Protein AF-A0A7C4DA54-F1 (afdb_monomer)

Mean predicted aligned error: 4.01 Å

Solvent-accessible surface area (backbone atoms only — not comparable to full-atom values): 3457 Å² total; per-residue (Å²): 117,67,70,72,74,69,50,54,71,40,56,85,60,54,76,98,42,62,70,60,42,52,51,51,49,52,24,59,76,68,70,55,73,72,94,80,84,82,80,79,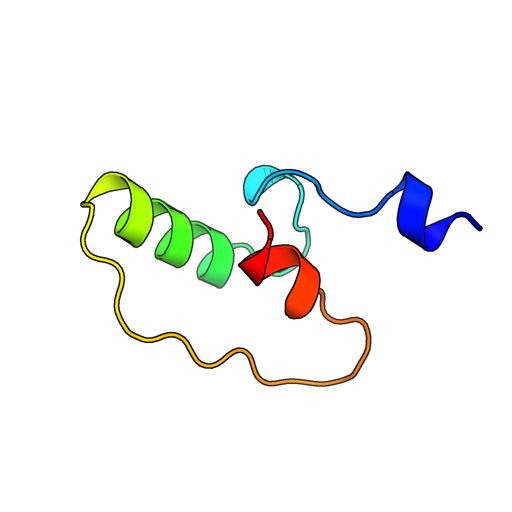68,89,92,73,49,56,72,46,62,75,72,63

pLDDT: mean 87.51, std 5.35, range [58.03, 93.81]

Foldseek 3Di:
DVCVVQQDQDLVSQPPCVVVSVVCVVCVVVVNDDDDDQDDDPPNCSVSNVND

Secondary structure (DSSP, 8-state):
-HHHHT--SSGGG--S-HHHHHHHHHHHHTT--PPP---SSTTSSHHHHHH-

Nearest PDB structures (foldseek):
  8umt-assembly1_C  TM=9.614E-01  e=4.658E-03  Homo sapiens
  8dqx-assembly1_C  TM=9.843E-01  e=7.755E-03  Saccharomyces cerevisiae
  6vvo-assembly1_C  TM=9.898E-01  e=1.211E-02  Homo sapiens
  7ste-assembly1_D  TM=8.966E-01  e=1.137E-02  Saccharomyces cerevisiae S288C

Radius of gyration: 11.46 Å; Cα contacts (8 Å, |Δi|>4): 25; chains: 1; bounding box: 33×18×23 Å

Sequence (52 aa):
MWTEKYRPRTLSEIVNQAEIVSRLRTFVEKKDMPHCLFSGPPGTGKTTAALC

Structure (mmCIF, N/CA/C/O backbone):
data_AF-A0A7C4DA54-F1
#
_entry.id   AF-A0A7C4DA54-F1
#
loop_
_atom_site.group_PDB
_atom_site.id
_atom_site.type_symbol
_atom_site.label_atom_id
_atom_site.label_alt_id
_atom_site.label_comp_id
_atom_site.label_asym_id
_atom_site.label_entity_id
_atom_site.label_seq_id
_atom_site.pdbx_PDB_ins_code
_atom_site.Cartn_x
_atom_site.Cartn_y
_atom_site.Cartn_z
_atom_site.occupancy
_atom_site.B_iso_or_equiv
_atom_site.auth_seq_id
_atom_site.auth_comp_id
_atom_site.auth_asym_id
_atom_site.auth_atom_id
_atom_site.pdbx_PDB_model_num
ATOM 1 N N . MET A 1 1 ? 21.494 -0.291 -4.467 1.00 58.03 1 MET A N 1
ATOM 2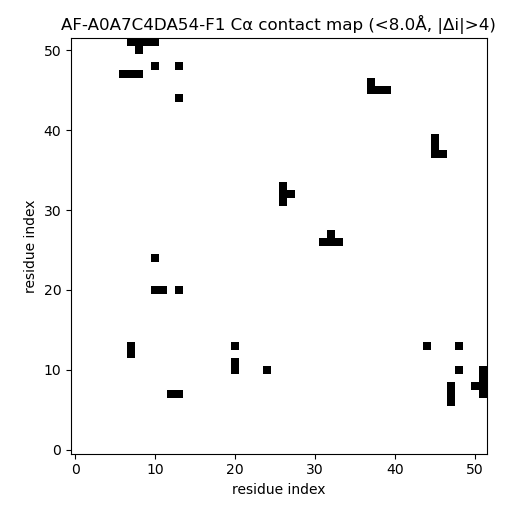 C CA . MET A 1 1 ? 20.247 -0.772 -5.102 1.00 58.03 1 MET A CA 1
ATOM 3 C C . MET A 1 1 ? 19.224 0.361 -5.046 1.00 58.03 1 MET A C 1
ATOM 5 O O . MET A 1 1 ? 18.871 0.775 -3.952 1.00 58.03 1 MET A O 1
ATOM 9 N N . TRP A 1 2 ? 18.841 0.954 -6.182 1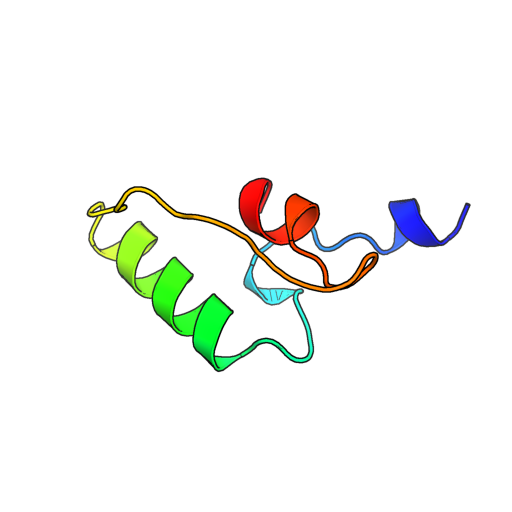.00 79.75 2 TRP A N 1
ATOM 10 C CA . TRP A 1 2 ? 17.998 2.167 -6.209 1.00 79.75 2 TRP A CA 1
ATOM 11 C C . TRP A 1 2 ? 16.555 1.886 -5.758 1.00 79.75 2 TRP A C 1
ATOM 13 O O . TRP A 1 2 ? 15.926 2.734 -5.137 1.00 79.75 2 TRP A O 1
ATOM 23 N N . THR A 1 3 ? 16.074 0.663 -5.974 1.00 77.62 3 THR A N 1
ATOM 24 C CA . THR A 1 3 ? 14.707 0.227 -5.664 1.00 77.62 3 THR A CA 1
ATOM 25 C C . THR A 1 3 ? 14.328 0.385 -4.190 1.00 77.62 3 THR A C 1
ATOM 27 O O . THR A 1 3 ? 13.238 0.859 -3.896 1.00 77.62 3 THR A O 1
ATOM 30 N N . GLU A 1 4 ? 15.230 0.061 -3.258 1.00 81.75 4 GLU A N 1
ATOM 31 C CA . GLU A 1 4 ? 14.987 0.261 -1.818 1.00 81.75 4 GLU A CA 1
ATOM 32 C C . GLU A 1 4 ? 15.131 1.726 -1.401 1.00 81.75 4 GLU A C 1
ATOM 34 O O . GLU A 1 4 ? 14.426 2.197 -0.513 1.00 81.75 4 GLU A O 1
ATOM 39 N N . LYS A 1 5 ? 16.022 2.473 -2.064 1.00 84.81 5 LYS A N 1
ATOM 40 C CA . LYS A 1 5 ? 16.253 3.892 -1.767 1.00 84.81 5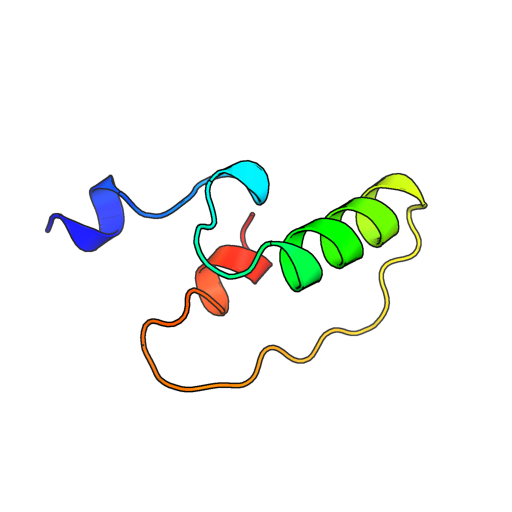 LYS A CA 1
ATOM 41 C C . LYS A 1 5 ? 15.018 4.748 -2.072 1.00 84.81 5 LYS A C 1
ATOM 43 O O . LYS A 1 5 ? 14.754 5.691 -1.337 1.00 84.81 5 LYS A O 1
ATOM 48 N N . TYR A 1 6 ? 14.287 4.413 -3.136 1.00 86.06 6 TYR A N 1
ATOM 49 C CA . TYR A 1 6 ? 13.089 5.130 -3.587 1.00 86.06 6 TYR A CA 1
ATOM 50 C C . TYR A 1 6 ? 11.787 4.387 -3.274 1.00 86.06 6 TYR A C 1
ATOM 52 O O . TYR A 1 6 ? 10.748 4.721 -3.839 1.00 86.06 6 TYR A O 1
ATOM 60 N N . ARG A 1 7 ? 11.819 3.370 -2.401 1.00 88.00 7 ARG A N 1
ATOM 61 C CA . ARG A 1 7 ? 10.595 2.697 -1.966 1.00 88.00 7 ARG A CA 1
ATOM 62 C C . ARG A 1 7 ? 9.739 3.702 -1.173 1.00 88.00 7 ARG A C 1
ATOM 64 O O . ARG A 1 7 ? 10.242 4.226 -0.176 1.00 88.00 7 ARG A O 1
ATOM 71 N N . PRO A 1 8 ? 8.482 3.950 -1.586 1.00 89.19 8 PRO A N 1
ATOM 72 C CA . PRO A 1 8 ? 7.555 4.810 -0.855 1.00 89.19 8 PRO A CA 1
ATOM 73 C C . PRO A 1 8 ? 7.471 4.426 0.625 1.00 89.19 8 PRO A C 1
ATOM 75 O O . PRO A 1 8 ? 7.367 3.241 0.947 1.00 89.19 8 PRO A O 1
ATOM 78 N N . ARG A 1 9 ? 7.534 5.418 1.516 1.00 87.06 9 ARG A N 1
ATOM 79 C CA . ARG A 1 9 ? 7.398 5.230 2.970 1.00 87.06 9 ARG A CA 1
ATOM 80 C C . ARG A 1 9 ? 6.003 5.546 3.475 1.00 87.06 9 ARG A C 1
ATOM 82 O O . ARG A 1 9 ? 5.617 5.050 4.524 1.00 87.06 9 ARG A O 1
ATOM 89 N N . THR A 1 10 ? 5.262 6.359 2.732 1.00 88.56 10 THR A N 1
ATOM 90 C CA . THR A 1 10 ? 3.890 6.740 3.059 1.00 88.56 10 THR A CA 1
ATOM 91 C C . THR A 1 10 ? 2.959 6.416 1.897 1.00 88.56 10 THR A C 1
ATOM 93 O O . THR A 1 10 ? 3.368 6.436 0.733 1.00 88.56 10 THR A O 1
ATOM 96 N N . LEU A 1 11 ? 1.674 6.185 2.194 1.00 86.06 11 LEU A N 1
ATOM 97 C CA . LEU A 1 11 ? 0.645 5.947 1.170 1.00 86.06 11 LEU A CA 1
ATOM 98 C C . LEU A 1 11 ? 0.590 7.091 0.137 1.00 86.06 11 LEU A C 1
ATOM 100 O O . LEU A 1 11 ? 0.244 6.873 -1.017 1.00 86.06 11 LEU A O 1
ATOM 104 N N . SER A 1 12 ? 0.984 8.303 0.539 1.00 86.12 12 SER A N 1
ATOM 105 C CA . SER A 1 12 ? 1.060 9.509 -0.294 1.00 86.12 12 SER A CA 1
ATOM 106 C C . SER A 1 12 ? 2.118 9.481 -1.387 1.00 86.12 12 SER A C 1
ATOM 108 O O . SER A 1 12 ? 1.968 10.173 -2.389 1.00 86.12 12 SER A O 1
ATOM 110 N N . GLU A 1 13 ? 3.188 8.722 -1.184 1.00 88.00 13 GLU A N 1
ATOM 111 C CA . GLU A 1 13 ? 4.312 8.622 -2.116 1.00 88.00 13 GLU A CA 1
ATOM 112 C C . GLU A 1 13 ? 4.061 7.569 -3.208 1.00 88.00 13 GLU A C 1
ATOM 114 O O . GLU A 1 13 ? 4.827 7.467 -4.167 1.00 88.00 13 GLU A O 1
ATOM 119 N N . ILE A 1 14 ? 2.985 6.781 -3.088 1.00 88.00 14 ILE A N 1
ATOM 120 C CA . ILE A 1 14 ? 2.594 5.800 -4.098 1.00 88.00 14 ILE A CA 1
ATOM 121 C C . ILE A 1 14 ? 1.992 6.528 -5.304 1.00 88.00 14 ILE A C 1
ATOM 123 O O . ILE A 1 14 ? 0.900 7.092 -5.255 1.00 88.00 14 ILE A O 1
ATOM 127 N N . VAL A 1 15 ? 2.705 6.463 -6.424 1.00 86.25 15 VAL A N 1
ATOM 128 C CA . VAL A 1 15 ? 2.281 6.998 -7.723 1.00 86.25 15 VAL A CA 1
ATOM 129 C C . VAL A 1 15 ? 1.495 5.956 -8.530 1.00 86.25 15 VAL A C 1
ATOM 131 O O . VAL A 1 15 ? 1.673 4.753 -8.353 1.00 86.25 15 VAL A O 1
ATOM 134 N N . ASN A 1 16 ? 0.627 6.417 -9.440 1.00 83.69 16 ASN A N 1
ATOM 135 C CA . ASN A 1 16 ? -0.200 5.585 -10.337 1.00 83.69 16 ASN A CA 1
ATOM 136 C C . ASN A 1 16 ? -1.230 4.651 -9.665 1.00 83.69 16 ASN A C 1
ATOM 138 O O . ASN A 1 16 ? -1.745 3.748 -10.317 1.00 83.69 16 ASN A O 1
ATOM 142 N N . GLN A 1 17 ? -1.572 4.866 -8.390 1.00 85.50 17 GLN A N 1
ATOM 143 C CA . GLN A 1 17 ? -2.635 4.128 -7.681 1.00 85.50 17 GLN A CA 1
ATOM 144 C C . GLN A 1 17 ? -3.523 5.068 -6.843 1.00 85.50 17 GLN A C 1
ATOM 146 O O . GLN A 1 17 ? -3.929 4.735 -5.731 1.00 85.50 17 GLN A O 1
ATOM 151 N N . ALA A 1 18 ? -3.814 6.269 -7.360 1.00 87.50 18 ALA A N 1
ATOM 152 C CA . ALA A 1 18 ? -4.460 7.348 -6.602 1.00 87.50 18 ALA A CA 1
ATOM 153 C C . ALA A 1 18 ? -5.821 6.953 -5.997 1.00 87.50 18 ALA A C 1
ATOM 155 O O . ALA A 1 18 ? -6.103 7.278 -4.846 1.00 87.50 18 ALA A O 1
ATOM 156 N N . GLU A 1 19 ? -6.643 6.210 -6.741 1.00 89.00 19 GLU A N 1
ATOM 157 C CA . GLU A 1 19 ? -7.958 5.761 -6.269 1.00 89.00 19 GLU A CA 1
ATOM 158 C C . GLU A 1 19 ? -7.840 4.761 -5.105 1.00 89.00 19 GLU A C 1
ATOM 160 O O . GLU A 1 19 ? -8.547 4.877 -4.103 1.00 89.00 19 GLU A O 1
ATOM 165 N N . ILE A 1 20 ? -6.903 3.809 -5.199 1.00 89.06 20 ILE A N 1
ATOM 166 C CA . ILE A 1 20 ? -6.653 2.807 -4.152 1.00 89.06 20 ILE A CA 1
ATOM 167 C C . ILE A 1 20 ? -6.085 3.480 -2.902 1.00 89.06 20 ILE A C 1
ATOM 169 O O . ILE A 1 20 ? -6.584 3.253 -1.801 1.00 89.06 20 ILE A O 1
ATOM 173 N N . VAL A 1 21 ? -5.086 4.349 -3.073 1.00 91.00 21 VAL A N 1
ATOM 174 C CA . VAL A 1 21 ? -4.479 5.130 -1.987 1.00 91.00 21 VAL A CA 1
ATOM 175 C C . VAL A 1 21 ? -5.533 5.974 -1.271 1.00 91.00 21 VAL A C 1
ATOM 177 O O . VAL A 1 21 ? -5.560 6.002 -0.043 1.00 91.00 21 VAL A O 1
ATOM 180 N N . SER A 1 22 ? -6.433 6.624 -2.016 1.00 91.50 22 SER A N 1
ATOM 181 C CA . SER A 1 22 ? -7.512 7.419 -1.425 1.00 91.50 22 SER A CA 1
ATOM 182 C C . SER A 1 22 ? -8.457 6.563 -0.585 1.00 91.50 22 SER A C 1
ATOM 184 O O . SER A 1 22 ? -8.803 6.966 0.523 1.00 91.50 22 SER A O 1
ATOM 186 N N . ARG A 1 23 ? -8.855 5.378 -1.069 1.00 91.12 23 ARG A N 1
ATOM 187 C CA . ARG A 1 23 ? -9.719 4.465 -0.302 1.00 91.12 23 ARG A CA 1
ATOM 188 C C . ARG A 1 23 ? -9.032 3.965 0.966 1.00 91.12 23 ARG A C 1
ATOM 190 O O . ARG A 1 23 ? -9.635 4.012 2.034 1.00 91.12 23 ARG A O 1
ATOM 197 N N . LEU A 1 24 ? -7.769 3.543 0.860 1.00 90.75 24 LEU A N 1
ATOM 198 C CA . LEU A 1 24 ? -6.977 3.082 2.004 1.00 90.75 24 LEU A CA 1
ATOM 199 C C . LEU A 1 24 ? -6.838 4.173 3.067 1.00 90.75 24 LEU A C 1
ATOM 201 O O . LEU A 1 24 ? -7.055 3.897 4.244 1.00 90.75 24 LEU A O 1
ATOM 205 N N . ARG A 1 25 ? -6.567 5.423 2.668 1.00 90.19 25 ARG A N 1
ATOM 206 C CA . ARG A 1 25 ? -6.552 6.554 3.607 1.00 90.19 25 ARG A CA 1
ATOM 207 C C . ARG A 1 25 ? -7.883 6.726 4.324 1.00 90.19 25 ARG A C 1
ATOM 209 O O . ARG A 1 25 ? -7.888 6.844 5.541 1.00 90.19 25 ARG A O 1
ATOM 216 N N . THR A 1 26 ? -9.002 6.675 3.602 1.00 91.75 26 THR A N 1
ATOM 217 C CA . THR A 1 26 ? -10.328 6.788 4.224 1.00 91.75 26 THR A CA 1
ATOM 218 C C . THR A 1 26 ? -10.591 5.665 5.232 1.00 91.75 26 THR A C 1
ATOM 220 O O . THR A 1 26 ? -11.176 5.928 6.280 1.00 91.75 26 THR A O 1
ATOM 223 N N . PHE A 1 27 ? -10.153 4.431 4.961 1.00 91.75 27 PHE A N 1
ATOM 224 C CA . PHE A 1 27 ? -10.275 3.323 5.918 1.00 91.75 27 PHE A CA 1
ATOM 225 C C . PHE A 1 27 ? -9.444 3.559 7.185 1.00 91.75 27 PHE A C 1
ATOM 227 O O . PHE A 1 27 ? -9.942 3.363 8.295 1.00 91.75 27 PHE A O 1
ATOM 234 N N . VAL A 1 28 ? -8.211 4.053 7.033 1.00 90.12 28 VAL A N 1
ATOM 235 C CA . VAL A 1 28 ? -7.334 4.402 8.164 1.00 90.12 28 VAL 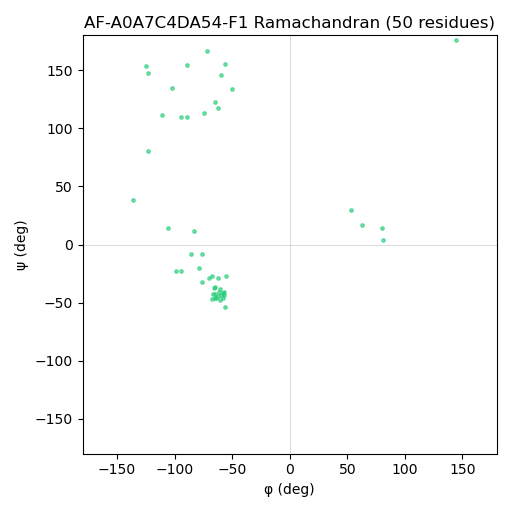A CA 1
ATOM 236 C C . VAL A 1 28 ? -7.917 5.556 8.986 1.00 90.12 28 VAL A C 1
ATOM 238 O O . VAL A 1 28 ? -7.985 5.460 10.210 1.00 90.12 28 VAL A O 1
ATOM 241 N N . GLU A 1 29 ? -8.390 6.622 8.337 1.00 91.44 29 GLU A N 1
ATOM 242 C CA . GLU A 1 29 ? -8.999 7.789 8.995 1.00 91.44 29 GLU A CA 1
ATOM 243 C C . GLU A 1 29 ? -10.262 7.417 9.778 1.00 91.44 29 GLU A C 1
ATOM 245 O O . GLU A 1 29 ? -10.460 7.879 10.902 1.00 91.44 29 GLU A O 1
ATOM 250 N N . LYS A 1 30 ? -11.096 6.536 9.213 1.00 93.81 30 LYS A N 1
ATOM 251 C CA . LYS A 1 30 ? -12.304 6.021 9.870 1.00 93.81 30 LYS A CA 1
ATOM 252 C C . LYS A 1 30 ? -12.015 4.968 10.943 1.00 93.81 30 LYS A C 1
ATOM 254 O O . LYS A 1 30 ? -12.936 4.598 11.664 1.00 93.81 30 LYS A O 1
ATOM 259 N N . LYS A 1 31 ? -10.762 4.504 11.065 1.00 90.12 31 LYS A N 1
ATOM 260 C CA . LYS A 1 31 ? -10.344 3.375 11.918 1.00 90.12 31 LYS A CA 1
ATOM 261 C C . LYS A 1 31 ? -11.158 2.098 11.672 1.00 90.12 31 LYS A C 1
ATOM 263 O O . LYS A 1 31 ? -11.330 1.285 12.575 1.00 90.12 31 LYS A O 1
ATOM 268 N N . ASP A 1 32 ? -11.627 1.932 10.442 1.00 92.25 32 ASP A N 1
ATOM 269 C CA . ASP A 1 32 ? -12.425 0.798 9.990 1.00 92.25 32 ASP A CA 1
ATOM 270 C C . ASP A 1 32 ? -11.696 0.158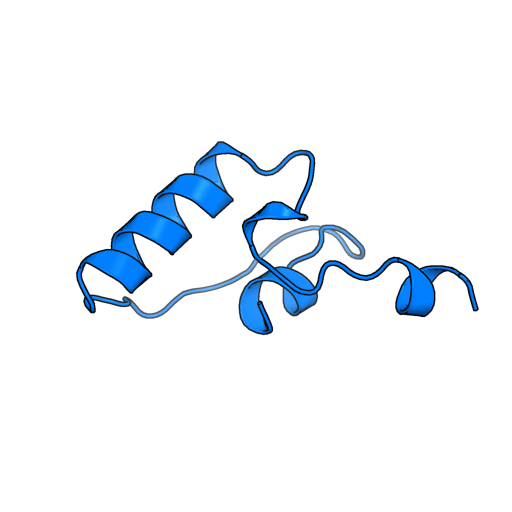 8.810 1.00 92.25 32 ASP A C 1
ATOM 272 O O . ASP A 1 32 ? -11.935 0.477 7.643 1.00 92.25 32 ASP A O 1
ATOM 276 N N . MET A 1 33 ? -10.690 -0.655 9.141 1.00 89.44 33 MET A N 1
ATOM 277 C CA . MET A 1 33 ? -9.849 -1.325 8.157 1.00 89.44 33 MET A CA 1
ATOM 278 C C . MET A 1 33 ? -10.401 -2.730 7.884 1.00 89.44 33 MET A C 1
ATOM 280 O O . MET A 1 33 ? -10.273 -3.604 8.746 1.00 89.44 33 MET A O 1
ATOM 284 N N . PRO A 1 34 ? -10.973 -2.989 6.695 1.00 91.75 34 PRO A N 1
ATOM 285 C CA . PRO A 1 34 ? -11.395 -4.331 6.326 1.00 91.75 34 PRO A CA 1
ATOM 286 C C . PRO A 1 34 ? -10.187 -5.233 6.038 1.00 91.75 34 PRO A C 1
ATOM 288 O O . PRO A 1 34 ? -9.063 -4.774 5.814 1.00 91.75 34 PRO A O 1
ATOM 291 N N . HIS A 1 35 ? -10.426 -6.542 5.956 1.00 92.00 35 HIS A N 1
ATOM 292 C CA . HIS A 1 35 ? -9.423 -7.466 5.432 1.00 92.00 35 HIS A CA 1
ATOM 293 C C . HIS A 1 35 ? -9.115 -7.133 3.966 1.00 92.00 35 HIS A C 1
ATOM 295 O O . HIS A 1 35 ? -9.988 -7.205 3.101 1.00 92.00 35 HIS A O 1
ATOM 301 N N . CYS A 1 36 ? -7.865 -6.765 3.688 1.00 90.31 36 CYS A N 1
ATOM 302 C CA . CYS A 1 36 ? -7.414 -6.373 2.356 1.00 90.31 36 CYS A CA 1
ATOM 303 C C . CYS A 1 36 ? -6.638 -7.508 1.678 1.00 90.31 36 CYS A C 1
ATOM 305 O O . CYS A 1 36 ? -5.742 -8.104 2.277 1.00 90.31 36 CYS A O 1
ATOM 307 N N . LEU A 1 37 ? -6.936 -7.766 0.402 1.00 91.81 37 LEU A N 1
ATOM 308 C CA . LEU A 1 37 ? -6.150 -8.645 -0.462 1.00 91.81 37 LEU A CA 1
ATOM 309 C C . LEU A 1 37 ? -5.459 -7.807 -1.542 1.00 91.81 37 LEU A C 1
ATOM 311 O O . LEU A 1 37 ? -6.108 -7.285 -2.447 1.00 91.81 37 LEU A O 1
ATOM 315 N N . PHE A 1 38 ? -4.132 -7.703 -1.475 1.00 89.94 38 PHE A N 1
ATOM 316 C CA . PHE A 1 38 ? -3.346 -6.995 -2.484 1.00 89.94 38 PHE A CA 1
ATOM 317 C C . PHE A 1 38 ? -2.941 -7.954 -3.609 1.00 89.94 38 PHE A C 1
ATOM 319 O O . PHE A 1 38 ? -2.091 -8.824 -3.423 1.00 89.94 38 PHE A O 1
ATOM 326 N N . SER A 1 39 ? -3.530 -7.776 -4.793 1.00 91.38 39 SER A N 1
ATOM 327 C CA . SER A 1 39 ? -3.335 -8.632 -5.973 1.00 91.38 39 SER A CA 1
ATOM 328 C C . SER A 1 39 ? -2.839 -7.827 -7.181 1.00 91.38 39 SER A C 1
ATOM 330 O O . SER A 1 39 ? -3.151 -6.646 -7.315 1.00 91.38 39 SER A O 1
ATOM 332 N N . GLY A 1 40 ? -2.016 -8.444 -8.040 1.00 88.44 40 GLY A N 1
ATOM 333 C CA . GLY A 1 40 ? -1.531 -7.843 -9.289 1.00 88.44 40 GLY A CA 1
ATOM 334 C C 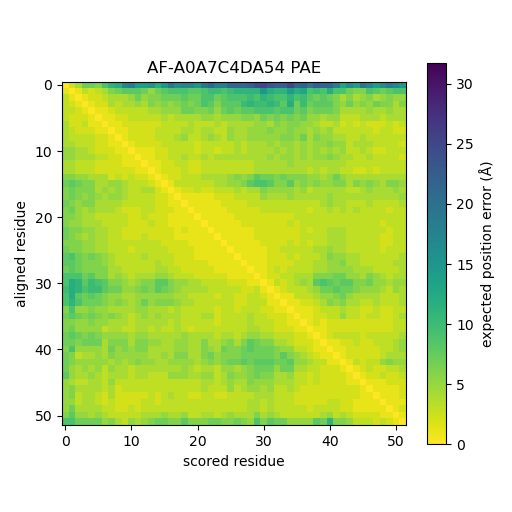. GLY A 1 40 ? -0.090 -8.220 -9.680 1.00 88.44 40 GLY A C 1
ATOM 335 O O . GLY A 1 40 ? 0.608 -8.874 -8.899 1.00 88.44 40 GLY A O 1
ATOM 336 N N . PRO A 1 41 ? 0.392 -7.767 -10.855 1.00 90.31 41 PRO A N 1
ATOM 337 C CA . PRO A 1 41 ? 1.723 -8.081 -11.399 1.00 90.31 41 PRO A CA 1
ATOM 338 C C . PRO A 1 41 ? 2.891 -7.725 -10.460 1.00 90.31 41 PRO A C 1
ATOM 340 O O . PRO A 1 41 ? 2.744 -6.853 -9.601 1.00 90.31 41 PRO A O 1
ATOM 343 N N . PRO A 1 42 ? 4.065 -8.368 -10.567 1.00 87.44 42 PRO A N 1
ATOM 344 C CA . PRO A 1 42 ? 5.227 -8.025 -9.742 1.00 87.44 42 PRO A CA 1
ATOM 345 C C . PRO A 1 42 ? 5.652 -6.559 -9.946 1.00 87.44 42 PRO A C 1
ATOM 347 O O . PRO A 1 42 ? 5.524 -6.012 -11.035 1.00 87.44 42 PRO A O 1
ATOM 350 N N . GLY A 1 43 ? 6.139 -5.906 -8.88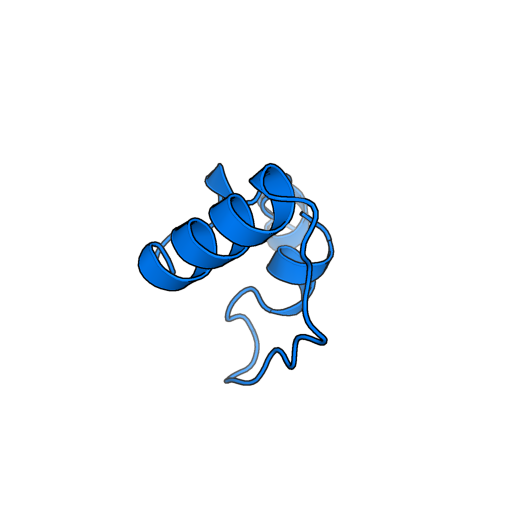5 1.00 84.50 43 GLY A N 1
ATOM 351 C CA . GLY A 1 43 ? 6.619 -4.516 -8.954 1.00 84.50 43 GLY A CA 1
ATOM 352 C C . GLY A 1 43 ? 5.544 -3.420 -8.901 1.00 84.50 43 GLY A C 1
ATOM 353 O O . GLY A 1 43 ? 5.888 -2.247 -8.959 1.00 84.50 43 GLY A O 1
ATOM 354 N N . THR A 1 44 ? 4.261 -3.756 -8.719 1.00 85.88 44 THR A N 1
ATOM 355 C CA . THR A 1 44 ? 3.156 -2.769 -8.666 1.00 85.88 44 THR A CA 1
ATOM 356 C C . THR A 1 44 ? 2.936 -2.096 -7.304 1.00 85.88 44 THR A C 1
ATOM 358 O O . THR A 1 44 ? 1.912 -1.456 -7.092 1.00 85.88 44 THR A O 1
ATOM 361 N N . GLY A 1 45 ? 3.860 -2.251 -6.352 1.00 83.56 45 GLY A N 1
ATOM 362 C CA . GLY A 1 45 ? 3.767 -1.576 -5.050 1.00 83.56 45 GLY A CA 1
ATOM 363 C C . GLY A 1 45 ? 2.824 -2.219 -4.024 1.00 83.56 45 GLY A C 1
ATOM 364 O O . GLY A 1 45 ? 2.547 -1.595 -3.011 1.00 83.56 45 GLY A O 1
ATOM 365 N N . LYS A 1 46 ? 2.372 -3.467 -4.223 1.00 90.62 46 LYS A N 1
ATOM 366 C CA . LYS A 1 46 ? 1.498 -4.199 -3.273 1.00 90.62 46 LYS A CA 1
ATOM 367 C C . LYS A 1 46 ? 2.082 -4.308 -1.863 1.00 90.62 46 LYS A C 1
ATOM 369 O O . LYS A 1 46 ? 1.444 -3.926 -0.894 1.00 90.62 46 LYS A O 1
ATOM 374 N N . THR A 1 47 ? 3.309 -4.819 -1.760 1.00 87.50 47 THR A N 1
ATOM 375 C CA . THR A 1 47 ? 4.004 -4.969 -0.473 1.00 87.50 47 THR A CA 1
ATOM 376 C C . THR A 1 47 ? 4.299 -3.610 0.148 1.00 87.50 47 THR A C 1
ATOM 378 O O . THR A 1 47 ? 4.163 -3.448 1.350 1.00 87.50 47 THR A O 1
ATOM 381 N N . THR A 1 48 ? 4.646 -2.621 -0.678 1.00 89.00 48 THR A N 1
ATOM 382 C CA . THR A 1 48 ? 4.842 -1.240 -0.237 1.00 89.00 48 THR A CA 1
ATOM 383 C C . THR A 1 48 ? 3.558 -0.661 0.360 1.00 89.00 48 THR A C 1
ATOM 385 O O . THR A 1 48 ? 3.596 -0.157 1.469 1.00 89.00 48 THR A O 1
ATOM 388 N N . ALA A 1 49 ? 2.413 -0.809 -0.312 1.00 88.19 49 ALA A N 1
ATOM 389 C CA . ALA A 1 49 ? 1.123 -0.300 0.154 1.00 88.19 49 ALA A CA 1
ATOM 390 C C . ALA A 1 49 ? 0.656 -0.922 1.477 1.00 88.19 49 ALA A C 1
ATOM 392 O O . ALA A 1 49 ? -0.051 -0.266 2.227 1.00 88.19 49 ALA A O 1
ATOM 393 N N . ALA A 1 50 ? 1.049 -2.165 1.765 1.00 87.12 50 ALA A N 1
ATOM 394 C CA . ALA A 1 50 ? 0.753 -2.820 3.038 1.00 87.12 50 ALA A CA 1
ATOM 395 C C . ALA A 1 50 ? 1.683 -2.382 4.188 1.00 87.12 50 ALA A C 1
ATOM 397 O O . ALA A 1 50 ? 1.354 -2.605 5.348 1.00 87.12 50 ALA A O 1
ATOM 398 N N . LEU A 1 51 ? 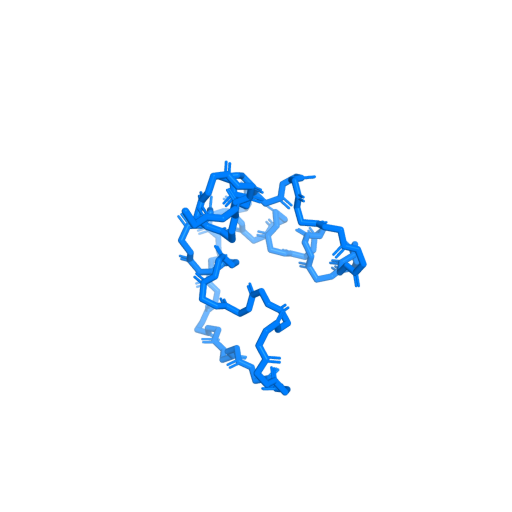2.855 -1.820 3.871 1.00 85.94 51 LEU A N 1
ATOM 399 C CA . LEU A 1 51 ? 3.842 -1.346 4.850 1.00 85.94 51 LEU A CA 1
ATOM 400 C C . LEU A 1 51 ? 3.707 0.151 5.170 1.00 85.94 51 LEU A C 1
ATOM 402 O O . LEU A 1 51 ? 4.222 0.588 6.197 1.00 85.94 51 LEU A O 1
ATOM 406 N N . CYS A 1 52 ? 3.096 0.916 4.265 1.00 79.75 52 CYS A N 1
ATOM 407 C CA . CYS A 1 52 ? 2.849 2.353 4.384 1.00 79.75 52 CYS A CA 1
ATOM 408 C C . CYS A 1 52 ? 1.652 2.681 5.279 1.00 79.75 52 CYS A C 1
ATOM 410 O O . CYS A 1 52 ? 1.698 3.770 5.894 1.00 79.75 52 CYS A O 1
#